Protein AF-A0A0F2J7J6-F1 (afdb_monomer_lite)

Radius of gyration: 19.53 Å; chains: 1; bounding box: 53×26×42 Å

Structure (mmCIF, N/CA/C/O backbone):
data_AF-A0A0F2J7J6-F1
#
_entry.id   AF-A0A0F2J7J6-F1
#
loop_
_atom_site.group_PDB
_atom_site.id
_atom_site.type_symbol
_atom_site.label_atom_id
_atom_site.label_alt_id
_atom_site.label_comp_id
_atom_site.label_asym_id
_atom_site.label_entity_id
_atom_site.label_seq_id
_atom_site.pdbx_PDB_ins_code
_atom_site.Cartn_x
_atom_site.Cartn_y
_atom_site.Cartn_z
_atom_site.occupancy
_atom_site.B_iso_or_equiv
_atom_site.auth_seq_id
_atom_site.auth_comp_id
_atom_site.auth_asym_id
_atom_site.auth_atom_id
_atom_site.pdbx_PDB_model_num
ATOM 1 N N . MET A 1 1 ? 44.304 -2.765 -23.889 1.00 40.69 1 MET A N 1
ATOM 2 C CA . MET A 1 1 ? 44.419 -1.306 -23.696 1.00 40.69 1 MET A CA 1
ATOM 3 C C . MET A 1 1 ? 43.684 -0.614 -24.828 1.00 40.69 1 MET A C 1
ATOM 5 O O . MET A 1 1 ? 44.204 -0.600 -25.932 1.00 40.69 1 MET A O 1
ATOM 9 N N . TYR A 1 2 ? 42.482 -0.112 -24.550 1.00 30.25 2 TYR A N 1
ATOM 10 C CA . TYR A 1 2 ? 42.066 1.246 -24.906 1.00 30.25 2 TYR A CA 1
ATOM 11 C C . TYR A 1 2 ? 40.856 1.570 -24.021 1.00 30.25 2 TYR A C 1
ATOM 13 O O . TYR A 1 2 ? 39.778 1.017 -24.204 1.00 30.25 2 TYR A O 1
ATOM 21 N N . VAL A 1 3 ? 41.099 2.344 -22.966 1.00 46.22 3 VAL A N 1
ATOM 22 C CA . VAL A 1 3 ? 40.065 2.925 -22.107 1.00 46.22 3 VAL A CA 1
ATOM 23 C C . VAL A 1 3 ? 40.159 4.417 -22.373 1.00 46.22 3 VAL A C 1
ATOM 25 O O . VAL A 1 3 ? 41.116 5.058 -21.938 1.00 46.22 3 VAL A O 1
ATOM 28 N N . GLU A 1 4 ? 39.227 4.943 -23.161 1.00 40.97 4 GLU A N 1
ATOM 29 C CA . GLU A 1 4 ? 39.078 6.384 -23.343 1.00 40.97 4 GLU A CA 1
ATOM 30 C C . GLU A 1 4 ? 38.550 6.998 -22.046 1.00 40.97 4 GLU A C 1
ATOM 32 O O . GLU A 1 4 ? 37.630 6.486 -21.407 1.00 40.97 4 GLU A O 1
ATOM 37 N N . GLN A 1 5 ? 39.225 8.060 -21.613 1.00 41.47 5 GLN A N 1
ATOM 38 C CA . GLN A 1 5 ? 39.091 8.651 -20.291 1.00 41.47 5 GLN A CA 1
ATOM 39 C C . GLN A 1 5 ? 37.689 9.216 -20.046 1.00 41.47 5 GLN A C 1
ATOM 41 O O . GLN A 1 5 ? 37.198 10.087 -20.760 1.00 41.47 5 GLN A O 1
ATOM 46 N N . ILE A 1 6 ? 37.096 8.747 -18.949 1.00 49.75 6 ILE A N 1
ATOM 47 C CA . ILE A 1 6 ? 35.874 9.249 -18.328 1.00 49.75 6 ILE A CA 1
ATOM 48 C C . ILE A 1 6 ? 36.121 10.694 -17.874 1.00 49.75 6 ILE A C 1
ATOM 50 O O . ILE A 1 6 ? 36.869 10.941 -16.930 1.00 49.75 6 ILE A O 1
ATOM 54 N N . GLY A 1 7 ? 35.497 11.644 -18.569 1.00 45.06 7 GLY A N 1
ATOM 55 C CA . GLY A 1 7 ? 35.619 13.084 -18.325 1.00 45.06 7 GLY A CA 1
ATOM 56 C C . GLY A 1 7 ? 34.333 13.747 -17.838 1.00 45.06 7 GLY A C 1
ATOM 57 O O . GLY A 1 7 ? 34.112 14.915 -18.139 1.00 45.06 7 GLY A O 1
ATOM 58 N N . ILE A 1 8 ? 33.458 13.027 -17.130 1.00 41.28 8 ILE A N 1
ATOM 59 C CA . ILE A 1 8 ? 32.232 13.612 -16.575 1.00 41.28 8 ILE A CA 1
ATOM 60 C C . ILE A 1 8 ? 32.126 13.176 -15.113 1.00 41.28 8 ILE A C 1
ATOM 62 O O . ILE A 1 8 ? 32.093 11.970 -14.859 1.00 41.28 8 ILE A O 1
ATOM 66 N N . PRO A 1 9 ? 32.095 14.103 -14.137 1.00 41.25 9 PRO A N 1
ATOM 67 C CA . PRO A 1 9 ? 31.824 13.732 -12.760 1.00 41.25 9 PRO A CA 1
ATOM 68 C C . PRO A 1 9 ? 30.413 13.140 -12.705 1.00 41.25 9 PRO A C 1
ATOM 70 O O . PRO A 1 9 ? 29.413 13.838 -12.875 1.00 41.25 9 PRO A O 1
ATOM 73 N N . LEU A 1 10 ? 30.349 11.823 -12.520 1.00 47.75 10 LEU A N 1
ATOM 74 C CA . LEU A 1 10 ? 29.119 11.070 -12.333 1.00 47.75 10 LEU A CA 1
ATOM 75 C C . LEU A 1 10 ? 28.534 11.467 -10.971 1.00 47.75 10 LEU A C 1
ATOM 77 O O . LEU A 1 10 ? 28.882 10.908 -9.933 1.00 47.75 10 LEU A O 1
ATOM 81 N N . ILE A 1 11 ? 27.664 12.478 -10.960 1.00 46.50 11 ILE A N 1
ATOM 82 C CA . ILE A 1 11 ? 26.821 12.767 -9.798 1.00 46.50 11 ILE A CA 1
ATOM 83 C C . ILE A 1 11 ? 25.767 11.652 -9.741 1.00 46.50 11 ILE A C 1
ATOM 85 O O . ILE A 1 11 ? 24.760 11.669 -10.451 1.00 46.50 11 ILE A O 1
ATOM 89 N N . ALA A 1 12 ? 26.069 10.651 -8.915 1.00 43.19 12 ALA A N 1
ATOM 90 C CA . ALA A 1 12 ? 25.466 9.322 -8.822 1.00 43.19 12 ALA A CA 1
ATOM 91 C C . ALA A 1 12 ? 24.027 9.269 -8.261 1.00 43.19 12 ALA A C 1
ATOM 93 O O . ALA A 1 12 ? 23.707 8.394 -7.468 1.00 43.19 12 ALA A O 1
ATOM 94 N N . SER A 1 13 ? 23.144 10.193 -8.646 1.00 47.59 13 SER A N 1
ATOM 95 C CA . SER A 1 13 ? 21.739 10.189 -8.191 1.00 47.59 13 SER A CA 1
ATOM 96 C C . SER A 1 13 ? 20.709 10.163 -9.329 1.00 47.59 13 SER A C 1
ATOM 98 O O . SER A 1 13 ? 19.545 9.872 -9.084 1.00 47.59 13 SER A O 1
ATOM 100 N N . ARG A 1 14 ? 21.113 10.412 -10.585 1.00 46.94 14 ARG A N 1
ATOM 101 C CA . ARG A 1 14 ? 20.230 10.320 -11.773 1.00 46.94 14 ARG A CA 1
ATOM 102 C C . ARG A 1 14 ? 20.747 9.372 -12.860 1.00 46.94 14 ARG A C 1
ATOM 104 O O . ARG A 1 14 ? 20.091 9.181 -13.878 1.00 46.94 14 ARG A O 1
ATOM 111 N N . THR A 1 15 ? 21.940 8.813 -12.674 1.00 59.22 15 THR A N 1
ATOM 112 C CA . THR A 1 15 ? 22.677 8.087 -13.714 1.00 59.22 15 THR A CA 1
ATOM 113 C C . THR A 1 15 ? 22.415 6.591 -13.735 1.00 59.22 15 THR A C 1
ATOM 115 O O . THR A 1 15 ? 22.625 5.999 -14.779 1.00 59.22 15 THR A O 1
ATOM 118 N N . GLU A 1 16 ? 21.936 5.964 -12.660 1.00 55.16 16 GLU A N 1
ATOM 119 C CA . GLU A 1 16 ? 21.693 4.513 -12.674 1.00 55.16 16 GLU A CA 1
ATOM 120 C C . GLU A 1 16 ? 20.615 4.136 -13.703 1.00 55.16 16 GLU A C 1
ATOM 122 O O . GLU A 1 16 ? 20.869 3.336 -14.601 1.00 55.16 16 GLU A O 1
ATOM 127 N N . THR A 1 17 ? 19.474 4.833 -13.692 1.00 53.81 17 THR A N 1
ATOM 128 C CA . THR A 1 17 ? 18.407 4.657 -14.692 1.00 53.81 17 THR A CA 1
ATOM 129 C C . THR A 1 17 ? 18.875 5.006 -16.109 1.00 53.81 17 THR A C 1
ATOM 131 O O . THR A 1 17 ? 18.540 4.305 -17.059 1.00 53.81 17 THR A O 1
ATOM 134 N N . ALA A 1 18 ? 19.685 6.060 -16.271 1.00 54.84 18 ALA A N 1
ATOM 135 C CA . ALA A 1 18 ? 20.183 6.494 -17.580 1.00 54.84 18 ALA A CA 1
ATOM 136 C C . ALA A 1 18 ? 21.267 5.564 -18.156 1.00 54.84 18 ALA A C 1
ATOM 138 O O . ALA A 1 18 ? 21.387 5.435 -19.373 1.00 54.84 18 ALA A O 1
ATOM 139 N N . VAL A 1 19 ? 22.061 4.917 -17.302 1.00 54.38 19 VAL A N 1
ATOM 140 C CA . VAL A 1 19 ? 23.068 3.932 -17.715 1.00 54.38 19 VAL A CA 1
ATOM 141 C C . VAL A 1 19 ? 22.388 2.605 -18.054 1.00 54.38 19 VAL A C 1
ATOM 143 O O . VAL A 1 19 ? 22.679 2.041 -19.104 1.00 54.38 19 VAL A O 1
ATOM 146 N N . LEU A 1 20 ? 21.426 2.148 -17.246 1.00 54.88 20 LEU A N 1
ATOM 147 C CA . LEU A 1 20 ? 20.669 0.922 -17.527 1.00 54.88 20 LEU A CA 1
ATOM 148 C C . LEU A 1 20 ? 19.833 1.032 -18.813 1.00 54.88 20 LEU A C 1
ATOM 150 O O . LEU A 1 20 ? 19.831 0.094 -19.607 1.00 54.88 20 LEU A O 1
ATOM 154 N N . ALA A 1 21 ? 19.212 2.189 -19.072 1.00 54.44 21 ALA A N 1
ATOM 155 C CA . ALA A 1 21 ? 18.433 2.427 -20.293 1.00 54.44 21 ALA A CA 1
ATOM 156 C C . ALA A 1 21 ? 19.271 2.410 -21.580 1.00 54.44 21 ALA A C 1
ATOM 158 O O . ALA A 1 21 ? 18.740 2.167 -22.655 1.00 54.44 21 ALA A O 1
ATOM 159 N N . ASN A 1 22 ? 20.579 2.663 -21.479 1.00 49.31 22 ASN A N 1
ATOM 160 C CA . ASN A 1 22 ? 21.493 2.600 -22.621 1.00 49.31 22 ASN A CA 1
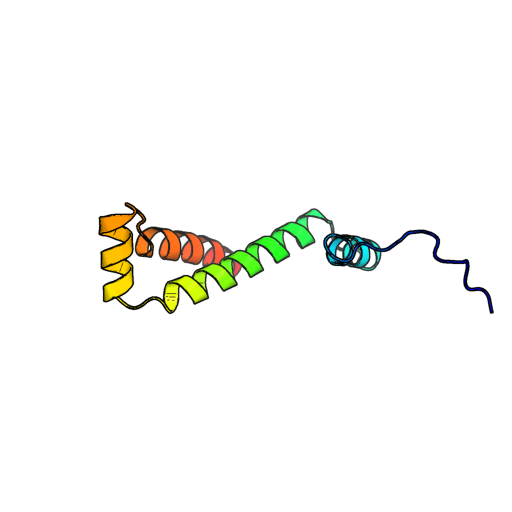ATOM 161 C C . ASN A 1 22 ? 22.125 1.209 -22.815 1.00 49.31 22 ASN A C 1
ATOM 163 O O . ASN A 1 22 ? 22.721 0.962 -23.860 1.00 49.31 22 ASN A O 1
ATOM 167 N 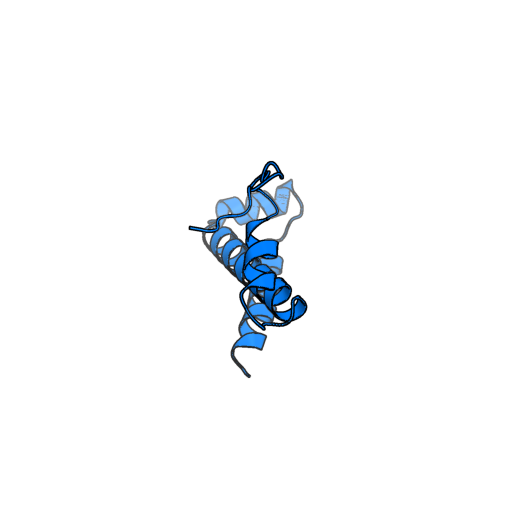N . ILE A 1 23 ? 22.030 0.313 -21.825 1.00 56.12 23 ILE A N 1
ATOM 168 C CA . ILE A 1 23 ? 22.593 -1.050 -21.875 1.00 56.12 23 ILE A CA 1
ATOM 169 C C . ILE A 1 23 ? 21.532 -2.082 -22.280 1.00 56.12 23 ILE A C 1
ATOM 171 O O . ILE A 1 23 ? 21.862 -3.105 -22.877 1.00 56.12 23 ILE A O 1
ATOM 175 N N . VAL A 1 24 ? 20.263 -1.825 -21.968 1.00 60.47 24 VAL A N 1
ATOM 176 C CA . VAL A 1 24 ? 19.154 -2.739 -22.242 1.00 60.47 24 VAL A CA 1
ATOM 177 C C . VAL A 1 24 ? 18.296 -2.156 -23.364 1.00 60.47 24 VAL A C 1
ATOM 179 O O . VAL A 1 24 ? 17.839 -1.027 -23.258 1.00 60.47 24 VAL A O 1
ATOM 182 N N . GLU A 1 25 ? 18.001 -2.939 -24.407 1.00 69.31 25 GLU A N 1
ATOM 183 C CA . GLU A 1 25 ? 17.101 -2.576 -25.526 1.00 69.31 25 GLU A CA 1
ATOM 184 C C . GLU A 1 25 ? 15.627 -2.346 -25.105 1.00 69.31 25 GLU A C 1
ATOM 186 O O . GLU A 1 25 ? 14.720 -2.319 -25.936 1.00 69.31 25 GLU A O 1
ATOM 191 N N . THR A 1 26 ? 15.348 -2.214 -23.806 1.00 71.69 26 THR A N 1
ATOM 192 C CA . THR A 1 26 ? 13.995 -2.004 -23.293 1.00 71.69 26 THR A CA 1
ATOM 193 C C . THR A 1 26 ? 13.588 -0.548 -23.515 1.00 71.69 26 THR A C 1
ATOM 195 O O . THR A 1 26 ? 14.337 0.350 -23.126 1.00 71.69 26 THR A O 1
ATOM 198 N N . PRO A 1 27 ? 12.403 -0.281 -24.096 1.00 85.38 27 PRO A N 1
ATOM 199 C CA . PRO A 1 27 ? 11.913 1.079 -24.263 1.00 85.38 27 PRO A CA 1
ATOM 200 C C . PRO A 1 27 ? 11.898 1.822 -22.928 1.00 85.38 27 PRO A C 1
ATOM 202 O O . PRO A 1 27 ? 11.479 1.278 -21.901 1.00 85.38 27 PRO A O 1
ATOM 205 N N . LYS A 1 28 ? 12.340 3.078 -22.944 1.00 82.44 28 LYS A N 1
ATOM 206 C CA . LYS A 1 28 ? 12.443 3.922 -21.750 1.00 82.44 28 LYS A CA 1
ATOM 207 C C . LYS A 1 28 ? 11.124 3.974 -20.972 1.00 82.44 28 LYS A C 1
ATOM 209 O O . LYS A 1 28 ? 11.129 3.924 -19.746 1.00 82.44 28 LYS A O 1
ATOM 214 N N . GLU A 1 29 ? 10.003 4.006 -21.682 1.00 84.81 29 GLU A N 1
ATOM 215 C CA . GLU A 1 29 ? 8.652 4.039 -21.124 1.00 84.81 29 GLU A CA 1
ATOM 216 C C . GLU A 1 29 ? 8.347 2.785 -20.291 1.00 84.81 29 GLU A C 1
ATOM 218 O O . GLU A 1 29 ? 7.710 2.872 -19.244 1.00 84.81 29 GLU A O 1
ATOM 223 N N . VAL A 1 30 ? 8.838 1.619 -20.723 1.00 85.81 30 VAL A N 1
ATOM 224 C CA . VAL A 1 30 ? 8.672 0.349 -20.000 1.00 85.81 30 VAL A CA 1
ATOM 225 C C . VAL A 1 30 ? 9.509 0.352 -18.722 1.00 85.81 30 VAL A C 1
ATOM 227 O O . VAL A 1 30 ? 9.038 -0.104 -17.677 1.00 85.81 30 VAL A O 1
ATOM 230 N N . MET A 1 31 ? 10.723 0.906 -18.772 1.00 83.75 31 MET A N 1
ATOM 231 C CA . MET A 1 31 ? 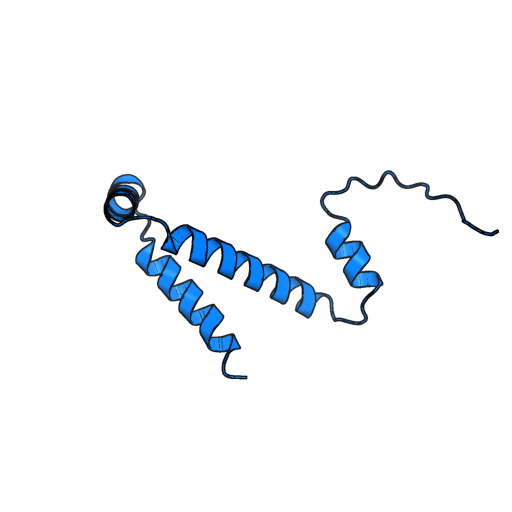11.573 1.042 -17.586 1.00 83.75 31 MET A CA 1
ATOM 232 C C . MET A 1 31 ? 10.968 2.003 -16.558 1.00 83.75 31 MET A C 1
ATOM 234 O O . MET A 1 31 ? 10.895 1.671 -15.378 1.00 83.75 31 MET A O 1
ATOM 238 N N . GLU A 1 32 ? 10.493 3.170 -16.999 1.00 86.44 32 GLU A N 1
ATOM 239 C CA . GLU A 1 32 ? 9.844 4.155 -16.126 1.00 86.44 32 GLU A CA 1
ATOM 240 C C . GLU A 1 32 ? 8.557 3.598 -15.502 1.00 86.44 32 GLU A C 1
ATOM 242 O O . GLU A 1 32 ? 8.338 3.763 -14.301 1.00 86.44 32 GLU A O 1
ATOM 247 N N . ALA A 1 33 ? 7.737 2.881 -16.278 1.00 86.62 33 ALA A N 1
ATOM 248 C CA . ALA A 1 33 ? 6.540 2.220 -15.763 1.00 86.62 33 ALA A CA 1
ATOM 249 C C . ALA A 1 33 ? 6.875 1.125 -14.737 1.00 86.62 33 ALA A C 1
ATOM 251 O O . ALA A 1 33 ? 6.171 0.982 -13.737 1.00 86.62 33 ALA A O 1
ATOM 252 N N . THR A 1 34 ? 7.958 0.374 -14.959 1.00 87.38 34 THR A N 1
ATOM 253 C CA . THR A 1 34 ? 8.420 -0.661 -14.021 1.00 87.38 34 THR A CA 1
ATOM 254 C C . THR A 1 34 ? 8.862 -0.041 -12.700 1.00 87.38 34 THR A C 1
ATOM 256 O O . THR A 1 34 ? 8.353 -0.438 -11.655 1.00 87.38 34 THR A O 1
ATOM 259 N N . ALA A 1 35 ? 9.702 0.996 -12.744 1.00 88.00 35 ALA A N 1
ATOM 260 C CA . ALA A 1 35 ? 10.147 1.706 -11.545 1.00 88.00 35 ALA A CA 1
ATOM 261 C C . ALA A 1 35 ? 8.974 2.354 -10.783 1.00 88.00 35 ALA A C 1
ATOM 263 O O . ALA A 1 35 ? 8.931 2.335 -9.555 1.00 88.00 35 ALA A O 1
ATOM 264 N N . ALA A 1 36 ? 7.987 2.905 -11.500 1.00 91.88 36 ALA A N 1
ATOM 265 C CA . ALA A 1 36 ? 6.784 3.455 -10.878 1.00 91.88 36 ALA A CA 1
ATOM 266 C C . ALA A 1 36 ? 5.952 2.375 -10.163 1.00 91.88 36 ALA A C 1
ATOM 268 O O . ALA A 1 36 ? 5.416 2.632 -9.088 1.00 91.88 36 ALA A O 1
ATOM 269 N N . LEU A 1 37 ? 5.848 1.172 -10.737 1.00 92.88 37 LEU A N 1
ATOM 270 C CA . LEU A 1 37 ? 5.150 0.044 -10.115 1.00 92.88 37 LEU A CA 1
ATOM 271 C C . LEU A 1 37 ? 5.884 -0.491 -8.881 1.00 92.88 37 LEU A C 1
ATOM 273 O O . LEU A 1 37 ? 5.227 -0.816 -7.896 1.00 92.88 37 LEU A O 1
ATOM 277 N N . GLU A 1 38 ? 7.213 -0.562 -8.917 1.00 92.12 38 GLU A N 1
ATOM 278 C CA . GLU A 1 38 ? 8.033 -0.935 -7.754 1.00 92.12 38 GLU A CA 1
ATOM 279 C C . GLU A 1 38 ? 7.829 0.053 -6.603 1.00 92.12 38 GLU A C 1
ATOM 281 O O . GLU A 1 38 ? 7.494 -0.351 -5.494 1.00 92.12 38 GLU A O 1
ATOM 286 N N . LEU A 1 39 ? 7.873 1.357 -6.892 1.00 95.56 39 LEU A N 1
ATOM 287 C CA . LEU A 1 39 ? 7.587 2.384 -5.892 1.00 95.56 39 LEU A CA 1
ATOM 288 C C . LEU A 1 39 ? 6.172 2.251 -5.300 1.00 95.56 39 LEU A C 1
ATOM 290 O O . LEU A 1 39 ? 5.969 2.484 -4.110 1.00 95.56 39 LEU A O 1
ATOM 294 N N . LEU A 1 40 ? 5.173 1.896 -6.115 1.00 96.56 40 LEU A N 1
ATOM 295 C CA . LEU A 1 40 ? 3.814 1.656 -5.624 1.00 96.56 40 LEU A CA 1
ATOM 296 C C . LEU A 1 40 ? 3.740 0.431 -4.705 1.00 96.56 40 LEU A C 1
ATOM 298 O O . LEU A 1 40 ? 3.003 0.482 -3.722 1.00 96.56 40 LEU A O 1
ATOM 302 N N . HIS A 1 41 ? 4.492 -0.633 -4.995 1.00 95.19 41 HIS A N 1
ATOM 303 C CA . HIS A 1 41 ? 4.620 -1.787 -4.102 1.00 95.19 41 HIS A CA 1
ATOM 304 C C . HIS A 1 41 ? 5.229 -1.391 -2.755 1.00 95.19 41 HIS A C 1
ATOM 306 O O . HIS A 1 41 ? 4.633 -1.695 -1.723 1.00 95.19 41 HIS A O 1
ATOM 312 N N . ASP A 1 42 ? 6.333 -0.644 -2.761 1.00 96.69 42 ASP A N 1
ATOM 313 C CA . ASP A 1 42 ? 6.988 -0.192 -1.529 1.00 96.69 42 ASP A CA 1
ATOM 314 C C . ASP A 1 42 ? 6.036 0.662 -0.673 1.00 96.69 42 ASP A C 1
ATOM 316 O O . ASP A 1 42 ? 5.866 0.428 0.523 1.00 96.69 42 ASP A O 1
ATOM 320 N N . ILE A 1 43 ? 5.328 1.610 -1.301 1.00 97.44 43 ILE A N 1
ATOM 321 C CA . ILE A 1 43 ? 4.339 2.453 -0.610 1.00 97.44 43 ILE A CA 1
ATOM 322 C C . ILE A 1 43 ? 3.175 1.615 -0.068 1.00 97.44 43 ILE A C 1
ATOM 324 O O . ILE A 1 43 ? 2.670 1.899 1.021 1.00 97.44 43 ILE A O 1
ATOM 328 N N . TYR A 1 44 ? 2.708 0.619 -0.825 1.00 97.00 44 TYR A N 1
ATOM 329 C CA . TYR A 1 44 ? 1.648 -0.279 -0.375 1.00 97.00 44 TYR A CA 1
ATOM 330 C C . TYR A 1 44 ? 2.076 -1.031 0.884 1.00 97.00 44 TYR A C 1
ATOM 332 O O . TYR A 1 44 ? 1.346 -1.001 1.875 1.00 97.00 44 TYR A O 1
ATOM 340 N N . ASP A 1 45 ? 3.265 -1.631 0.873 1.00 96.25 45 ASP A N 1
ATOM 341 C CA . ASP A 1 45 ? 3.797 -2.396 2.000 1.00 96.25 45 ASP A CA 1
ATOM 342 C C . ASP A 1 45 ? 4.031 -1.510 3.231 1.00 96.25 45 ASP A C 1
ATOM 344 O O . ASP A 1 45 ? 3.665 -1.894 4.348 1.00 96.25 45 ASP A O 1
ATOM 348 N N . ASP A 1 46 ? 4.560 -0.299 3.041 1.00 97.75 46 ASP A N 1
ATOM 349 C CA . ASP A 1 46 ? 4.731 0.684 4.112 1.00 97.75 46 ASP A CA 1
ATOM 350 C C . ASP A 1 46 ? 3.386 1.068 4.741 1.00 97.75 46 ASP A C 1
ATOM 352 O O . ASP A 1 46 ? 3.247 1.069 5.968 1.00 97.75 46 ASP A O 1
ATOM 356 N N . ILE A 1 47 ? 2.362 1.356 3.924 1.00 97.25 47 ILE A N 1
ATOM 357 C CA . ILE A 1 47 ? 1.011 1.655 4.420 1.00 97.25 47 ILE A CA 1
ATOM 358 C C . ILE A 1 47 ? 0.420 0.434 5.133 1.00 97.25 47 ILE A C 1
ATOM 360 O O . ILE A 1 47 ? -0.187 0.582 6.204 1.00 97.25 47 ILE A O 1
ATOM 364 N N . HIS A 1 48 ? 0.609 -0.765 4.583 1.00 96.44 48 HIS A N 1
ATOM 365 C CA . HIS A 1 48 ? 0.090 -2.017 5.126 1.00 96.44 48 HIS A CA 1
ATOM 366 C C . HIS A 1 48 ? 0.582 -2.281 6.554 1.00 96.44 48 HIS A C 1
ATOM 368 O O . HIS A 1 48 ? -0.188 -2.705 7.419 1.00 96.44 48 HIS A O 1
ATOM 374 N N . GLN A 1 49 ? 1.837 -1.933 6.837 1.00 97.19 49 GLN A N 1
ATOM 375 C CA . GLN A 1 49 ? 2.449 -2.076 8.160 1.00 97.19 49 GLN A CA 1
ATOM 376 C C . GLN A 1 49 ? 1.916 -1.079 9.205 1.00 97.19 49 GLN A C 1
ATOM 378 O O . GLN A 1 49 ? 2.098 -1.281 10.412 1.00 97.19 49 GLN A O 1
ATOM 383 N N . ILE A 1 50 ? 1.231 -0.006 8.794 1.00 97.38 50 ILE A N 1
ATOM 384 C CA . ILE A 1 50 ? 0.691 0.989 9.727 1.00 97.38 50 ILE A CA 1
ATOM 385 C C . ILE A 1 50 ? -0.502 0.400 10.486 1.00 97.38 50 ILE A C 1
ATOM 387 O O . ILE A 1 50 ? -1.581 0.172 9.937 1.00 97.38 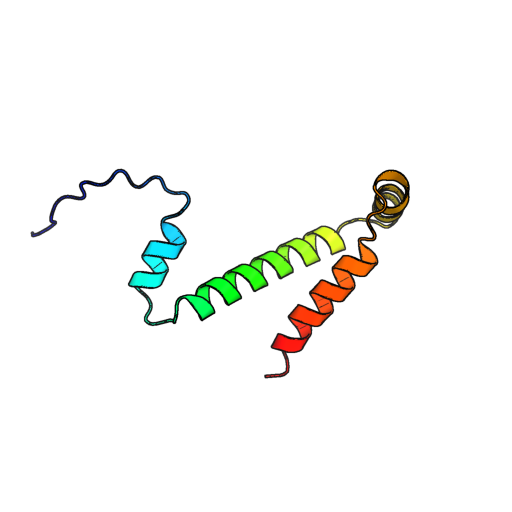50 ILE A O 1
ATOM 391 N N . GLY A 1 51 ? -0.336 0.240 11.799 1.00 97.56 51 GLY A N 1
ATOM 392 C CA . GLY A 1 51 ? -1.378 -0.276 12.684 1.00 97.56 51 GLY A CA 1
ATOM 393 C C . GLY A 1 51 ? -2.626 0.622 12.802 1.00 97.56 51 GLY A C 1
ATOM 394 O O . GLY A 1 51 ? -2.580 1.838 12.576 1.00 97.56 51 GLY A O 1
ATOM 395 N N . PRO A 1 52 ? -3.762 0.059 13.256 1.00 97.25 52 PRO A N 1
ATOM 396 C CA . PRO A 1 52 ? -5.075 0.715 13.211 1.00 97.25 52 PRO A CA 1
ATOM 397 C C . PRO A 1 52 ? -5.173 2.001 14.046 1.00 97.25 52 PRO A C 1
ATOM 399 O O . PRO A 1 52 ? -5.956 2.891 13.717 1.00 97.25 52 PRO A O 1
ATOM 402 N N . MET A 1 53 ? -4.390 2.125 15.123 1.00 97.88 53 MET A N 1
ATOM 403 C CA . MET A 1 53 ? -4.329 3.345 15.941 1.00 97.88 53 MET A CA 1
ATOM 404 C C . MET A 1 53 ? -3.732 4.522 15.155 1.00 97.88 53 MET A C 1
ATOM 406 O O . MET A 1 53 ? -4.316 5.606 15.133 1.00 97.88 53 MET A O 1
ATOM 410 N N . LEU A 1 54 ? -2.609 4.300 14.464 1.00 98.06 54 LEU A N 1
ATOM 411 C CA . LEU A 1 54 ? -1.943 5.330 13.664 1.00 98.06 54 LEU A CA 1
ATOM 412 C C . LEU A 1 54 ? -2.772 5.703 12.432 1.00 98.06 54 LEU A C 1
ATOM 414 O O . LEU A 1 54 ? -2.939 6.891 12.170 1.00 98.06 54 LEU A O 1
ATOM 418 N N . ARG A 1 55 ? -3.390 4.725 11.753 1.00 98.06 55 ARG A N 1
ATOM 419 C CA . ARG A 1 55 ? -4.322 4.988 10.639 1.00 98.06 55 ARG A CA 1
ATOM 420 C C . ARG A 1 55 ? -5.462 5.927 11.050 1.00 98.06 55 ARG A C 1
ATOM 422 O O . ARG A 1 55 ? -5.742 6.905 10.359 1.00 98.06 55 ARG A O 1
ATOM 429 N N . LYS A 1 56 ? -6.088 5.678 12.210 1.00 98.00 56 LYS A N 1
ATOM 430 C CA . LYS A 1 56 ? -7.146 6.549 12.759 1.00 98.00 56 LYS A CA 1
ATOM 431 C C . LYS A 1 56 ? -6.631 7.955 13.074 1.00 98.00 56 LYS A C 1
ATOM 433 O O . LYS A 1 56 ? -7.326 8.923 12.773 1.00 98.00 56 LYS A O 1
ATOM 438 N N . SER A 1 57 ? -5.436 8.060 13.658 1.00 98.31 57 SER A N 1
ATOM 439 C CA . SER A 1 57 ? -4.808 9.348 13.976 1.00 98.31 57 SER A CA 1
ATOM 440 C C . SER A 1 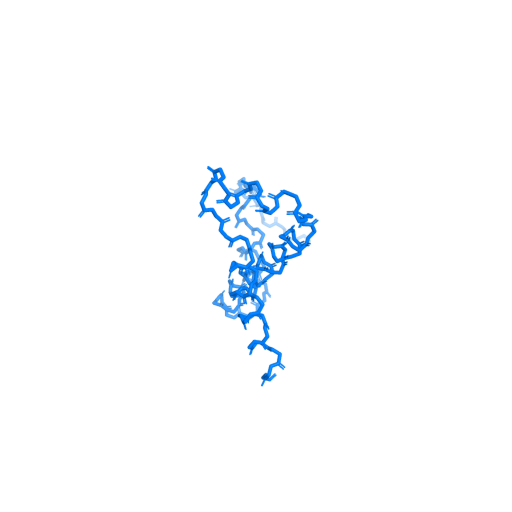57 ? -4.537 10.167 12.710 1.00 98.31 57 SER A C 1
ATOM 442 O O . SER A 1 57 ? -4.992 11.300 12.601 1.00 98.31 57 SER A O 1
ATOM 444 N N . ILE A 1 58 ? -3.906 9.564 11.698 1.00 98.12 58 ILE A N 1
ATOM 445 C CA . ILE A 1 58 ? -3.594 10.209 10.413 1.00 98.12 58 ILE A CA 1
ATOM 446 C C . ILE A 1 58 ? -4.871 10.679 9.704 1.00 98.12 58 ILE A C 1
ATOM 448 O O . ILE A 1 58 ? -4.938 11.822 9.248 1.00 98.12 58 ILE A O 1
ATOM 452 N N . ARG A 1 59 ? -5.926 9.853 9.685 1.00 98.06 59 ARG A N 1
ATOM 453 C CA . ARG A 1 59 ? -7.225 10.255 9.124 1.00 98.06 59 ARG A CA 1
ATOM 454 C C . ARG A 1 59 ? -7.812 11.470 9.847 1.00 98.06 59 ARG A C 1
ATOM 456 O O . ARG A 1 59 ? -8.361 12.351 9.194 1.00 98.06 59 ARG A O 1
ATOM 463 N N . LYS A 1 60 ? -7.714 11.520 11.177 1.00 98.25 60 LYS A N 1
ATOM 464 C CA . LYS A 1 60 ? -8.290 12.598 11.994 1.00 98.25 60 LYS A CA 1
ATOM 465 C C . LYS A 1 60 ? -7.496 13.901 11.898 1.00 98.25 60 LYS A C 1
ATOM 467 O O . LYS A 1 60 ? -8.097 14.960 11.757 1.00 98.25 60 LYS A O 1
ATOM 472 N N . GLU A 1 61 ? -6.175 13.818 11.984 1.00 98.31 61 GLU A N 1
ATOM 473 C CA . GLU A 1 61 ? -5.296 14.984 12.114 1.00 98.31 61 GLU A CA 1
ATOM 474 C C . GLU A 1 61 ? -4.854 15.541 10.751 1.00 98.31 61 GLU A C 1
ATOM 476 O O . GLU A 1 61 ? -4.701 16.750 10.600 1.00 98.31 61 GLU A O 1
ATOM 481 N N . ALA A 1 62 ? -4.691 14.684 9.737 1.00 97.38 62 ALA A N 1
ATOM 482 C CA . ALA A 1 62 ? -4.204 15.074 8.409 1.00 97.38 62 ALA A CA 1
ATOM 483 C C . ALA A 1 62 ? -5.261 14.946 7.298 1.00 97.38 62 ALA A C 1
ATOM 485 O O . ALA A 1 62 ? -4.957 15.218 6.140 1.00 97.38 62 ALA A O 1
ATOM 486 N N . GLN A 1 63 ? -6.488 14.513 7.626 1.00 96.94 63 GLN A N 1
ATOM 487 C CA . GLN A 1 63 ? -7.565 14.248 6.654 1.00 96.94 63 GLN A CA 1
ATOM 488 C C . GLN A 1 63 ? -7.139 13.290 5.526 1.00 96.94 63 GLN A C 1
ATOM 490 O O . GLN A 1 63 ? -7.671 13.326 4.416 1.00 96.94 63 GLN A O 1
ATOM 495 N N . LEU A 1 64 ? -6.178 12.411 5.820 1.00 97.38 64 LEU A N 1
ATOM 496 C CA . LEU A 1 64 ? -5.603 11.474 4.866 1.00 97.38 64 LEU A CA 1
ATOM 497 C C . LEU A 1 64 ? -6.135 10.066 5.130 1.00 97.38 64 LEU A C 1
ATOM 499 O O . LEU A 1 64 ? -5.902 9.481 6.18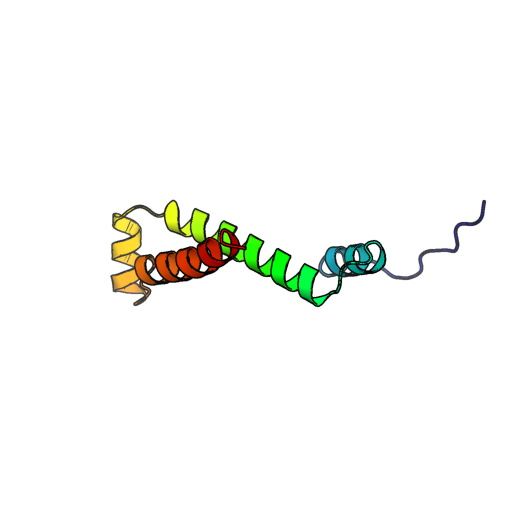8 1.00 97.38 64 LEU A O 1
ATOM 503 N N . ASP A 1 65 ? -6.852 9.513 4.155 1.00 97.25 65 ASP A N 1
ATOM 504 C CA . ASP A 1 65 ? -7.410 8.168 4.249 1.00 97.25 65 ASP A CA 1
ATOM 505 C C . ASP A 1 65 ? -6.458 7.126 3.647 1.00 97.25 65 ASP A C 1
ATOM 507 O O . ASP A 1 65 ? -6.483 6.858 2.443 1.00 97.25 65 ASP A O 1
ATOM 511 N N . LEU A 1 66 ? -5.624 6.536 4.505 1.00 97.94 66 LEU A N 1
ATOM 512 C CA . LEU A 1 66 ? -4.668 5.500 4.111 1.00 97.94 66 LEU A CA 1
ATOM 513 C C . LEU A 1 66 ? -5.346 4.235 3.571 1.00 97.94 66 LEU A C 1
ATOM 515 O O . LEU A 1 66 ? -4.830 3.653 2.626 1.00 97.94 66 LEU A O 1
ATOM 519 N N . ASP A 1 67 ? -6.528 3.862 4.078 1.00 97.00 67 ASP A N 1
ATOM 520 C CA . ASP A 1 67 ? -7.263 2.688 3.577 1.00 97.00 67 ASP A CA 1
ATOM 521 C C . ASP A 1 67 ? -7.712 2.912 2.123 1.00 97.00 67 ASP A C 1
ATOM 523 O O . ASP A 1 67 ? -7.700 2.000 1.296 1.00 97.00 67 ASP A O 1
ATOM 527 N N . LYS A 1 68 ? -8.111 4.147 1.789 1.00 97.19 68 LYS A N 1
ATOM 528 C CA . LYS A 1 68 ? -8.490 4.518 0.419 1.00 97.19 68 LYS A CA 1
ATOM 529 C C . LYS A 1 68 ? -7.285 4.517 -0.521 1.00 97.19 68 LYS A C 1
ATOM 531 O O . LYS A 1 68 ? -7.433 4.141 -1.681 1.00 97.19 68 LYS A O 1
ATOM 536 N N . ILE A 1 69 ? -6.125 4.973 -0.053 1.00 97.44 69 ILE A N 1
ATOM 537 C CA . ILE A 1 69 ? -4.890 4.979 -0.849 1.00 97.44 69 ILE A CA 1
ATOM 538 C C . ILE A 1 69 ? -4.425 3.545 -1.099 1.00 97.44 69 ILE A C 1
ATOM 540 O O . ILE A 1 69 ? -4.224 3.185 -2.253 1.00 97.44 69 ILE A O 1
ATOM 544 N N . GLU A 1 70 ? -4.356 2.723 -0.052 1.00 97.06 70 GLU A N 1
ATOM 545 C CA . GLU A 1 70 ? -3.965 1.311 -0.126 1.00 97.06 70 GLU A CA 1
ATOM 546 C C . GLU A 1 70 ? -4.823 0.541 -1.139 1.00 97.06 70 GLU A C 1
ATOM 548 O O . GLU A 1 70 ? -4.277 -0.101 -2.030 1.00 97.06 70 GLU A O 1
ATOM 553 N N . ARG A 1 71 ? -6.157 0.699 -1.102 1.00 96.81 71 ARG A N 1
ATOM 554 C CA . ARG A 1 71 ? -7.071 0.071 -2.079 1.00 96.81 71 ARG A CA 1
ATOM 555 C C . ARG A 1 71 ? -6.800 0.492 -3.520 1.00 96.81 71 ARG A C 1
ATOM 557 O O . ARG A 1 71 ? -6.800 -0.347 -4.410 1.00 96.81 71 ARG A O 1
ATOM 564 N N . ARG A 1 72 ? -6.561 1.784 -3.765 1.00 96.88 72 ARG A N 1
ATOM 565 C CA . ARG A 1 72 ? -6.271 2.284 -5.120 1.00 96.88 72 ARG A CA 1
ATOM 566 C C . ARG A 1 72 ? -4.945 1.745 -5.647 1.00 96.88 72 ARG A C 1
ATOM 568 O O . ARG A 1 72 ? -4.837 1.473 -6.837 1.00 96.88 72 ARG A O 1
ATOM 575 N N . ILE A 1 73 ? -3.944 1.618 -4.777 1.00 96.31 73 ILE A N 1
ATOM 576 C CA . ILE A 1 73 ? -2.666 1.011 -5.145 1.00 96.31 73 ILE A CA 1
ATOM 577 C C . ILE A 1 73 ? -2.872 -0.480 -5.438 1.00 96.31 73 ILE A C 1
ATOM 579 O O . ILE A 1 73 ? -2.449 -0.950 -6.489 1.00 96.31 73 ILE A O 1
ATOM 583 N N . GLU A 1 74 ? -3.599 -1.198 -4.579 1.00 95.19 74 GLU A N 1
ATOM 584 C CA . GLU A 1 74 ? -3.921 -2.616 -4.772 1.00 95.19 74 GLU A CA 1
ATOM 585 C C . GLU A 1 74 ? -4.638 -2.873 -6.108 1.00 95.19 74 GLU A C 1
ATOM 587 O O . GLU A 1 74 ? -4.293 -3.811 -6.824 1.00 95.19 74 GLU A O 1
ATOM 592 N N . GLU A 1 75 ? -5.601 -2.024 -6.477 1.00 94.56 75 GLU A N 1
ATOM 593 C CA . GLU A 1 75 ? -6.276 -2.079 -7.776 1.00 94.56 75 GLU A CA 1
ATOM 594 C C . GLU A 1 75 ? -5.267 -1.971 -8.926 1.00 94.56 75 GLU A C 1
ATOM 596 O O . GLU A 1 75 ? -5.261 -2.829 -9.805 1.00 94.56 75 GLU A O 1
ATOM 601 N N . ILE A 1 76 ? -4.379 -0.972 -8.911 1.00 92.81 76 ILE A N 1
ATOM 602 C CA . ILE A 1 76 ? -3.360 -0.782 -9.959 1.00 92.81 76 ILE A CA 1
ATOM 603 C C . ILE A 1 76 ? -2.443 -2.008 -10.066 1.00 92.81 76 ILE A C 1
ATOM 605 O O . ILE A 1 76 ? -2.174 -2.481 -11.171 1.00 92.81 76 ILE A O 1
ATOM 609 N N . LEU A 1 77 ? -1.995 -2.546 -8.930 1.00 90.06 77 LEU A N 1
ATOM 610 C CA . LEU A 1 77 ? -1.086 -3.692 -8.891 1.00 90.06 77 LEU A CA 1
ATOM 611 C C . LEU A 1 77 ? -1.767 -4.986 -9.370 1.00 90.06 77 LEU A C 1
ATOM 613 O O . LEU A 1 77 ? -1.161 -5.751 -10.120 1.00 90.06 77 LEU A O 1
ATOM 617 N N . LYS A 1 78 ? -3.042 -5.211 -9.016 1.00 87.88 78 LYS A N 1
ATOM 618 C CA . LYS A 1 78 ? -3.824 -6.382 -9.461 1.00 87.88 78 LYS A CA 1
ATOM 619 C C . LYS A 1 78 ? -4.074 -6.396 -10.965 1.00 87.88 78 LYS A C 1
ATOM 621 O O . LYS A 1 78 ? -3.977 -7.460 -11.568 1.00 87.88 78 LYS A O 1
ATOM 626 N N . HIS A 1 79 ? -4.320 -5.240 -11.586 1.00 79.38 79 HIS A N 1
ATOM 627 C CA . HIS A 1 79 ? -4.503 -5.167 -13.042 1.00 79.38 79 HIS A CA 1
ATOM 628 C C . HIS A 1 79 ? -3.258 -5.627 -13.822 1.00 79.38 79 HIS A C 1
ATOM 630 O O . HIS A 1 79 ? -3.390 -6.013 -14.975 1.00 79.38 79 HIS A O 1
ATOM 636 N N . LYS A 1 80 ? -2.060 -5.647 -13.219 1.00 57.19 80 LYS A N 1
ATOM 637 C CA . LYS A 1 80 ? -0.850 -6.208 -13.847 1.00 57.19 80 LYS A CA 1
ATOM 638 C C . LYS A 1 80 ? -0.810 -7.746 -13.826 1.00 57.19 80 LYS A C 1
ATOM 640 O O . LYS A 1 80 ? -0.081 -8.333 -14.614 1.00 57.19 80 LYS A O 1
ATOM 645 N N . VAL A 1 81 ? -1.546 -8.397 -12.921 1.00 56.28 81 VAL A N 1
ATOM 646 C CA . VAL A 1 81 ? -1.516 -9.864 -12.743 1.00 56.28 81 VAL A CA 1
ATOM 647 C C . VAL A 1 81 ? -2.402 -10.584 -13.773 1.00 56.28 81 VAL A C 1
ATOM 649 O O . VAL A 1 81 ? -2.226 -11.776 -13.997 1.00 56.28 81 VAL A O 1
ATOM 652 N N . GLU A 1 82 ? -3.327 -9.876 -14.427 1.00 51.38 82 GLU A N 1
ATOM 653 C CA . GLU A 1 82 ? -4.293 -10.456 -15.376 1.00 51.38 82 GLU A CA 1
ATOM 654 C C . GLU A 1 82 ? -3.863 -10.414 -16.861 1.00 51.38 82 GLU A C 1
ATOM 656 O O . GLU A 1 82 ? -4.699 -10.650 -17.734 1.00 51.38 82 GLU A O 1
ATOM 661 N N . PHE A 1 83 ? -2.586 -10.153 -17.169 1.00 41.75 83 PHE A N 1
ATOM 662 C CA . PHE A 1 83 ? -2.059 -10.123 -18.546 1.00 41.75 83 PHE A CA 1
ATOM 663 C C . PHE A 1 83 ? -1.050 -11.235 -18.838 1.00 41.75 83 PHE A C 1
ATOM 665 O O . PHE A 1 83 ? -0.169 -11.482 -17.984 1.00 41.75 83 PHE A O 1
#

Sequence (83 aa):
MYVEQIGIPLIASRTETAVLANIVETPKEVMEATAALELLHDIYDDIHQIGPMLRKSIRKEAQLDLDKIERRIEEILKHKVEF

pLDDT: mean 78.32, std 22.08, range [30.25, 98.31]

Secondary structure (DSSP, 8-state):
-------S---TTSHHHHHHHHHS-S-HHHHHHHHHHHHHHHHHHHHHHS-HHHHHHHHHHH---HHHHHHHHHHHHHHTTT-

Foldseek 3Di:
DDDDDDDDPCPPPPCVLVVVPVVDPDPSVVVVVVVVLVVLVVLLVVLVPDDPVVQVVCCVPVVDRSVVSNVVSVVVNVVVVPD